Protein AF-A0A1G8Q2P7-F1 (afdb_monomer_lite)

Organism: NCBI:txid718193

Radius of gyration: 15.08 Å; chains: 1; bounding box: 31×33×40 Å

Sequence (95 aa):
MESEYWDKALGLITEQGRKESLASLFLLLLTLDEREA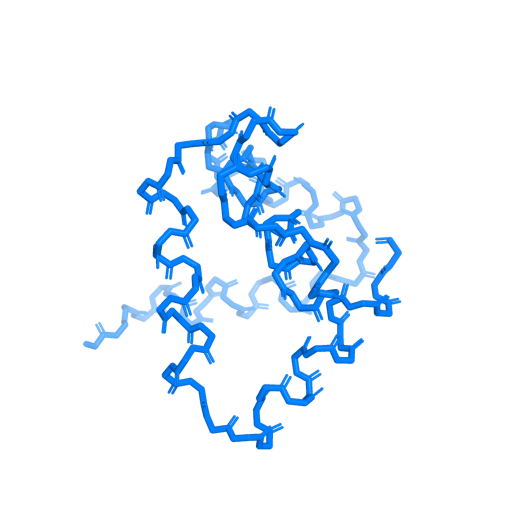IGARLAVFRALLAGKLTQRQIAATLNVSIATITRCSNTLKNLSDAERDRLQSLILSAP

pLDDT: mean 90.05, std 6.23, range [53.53, 96.31]

Structure (mmCIF, N/CA/C/O backbone):
data_AF-A0A1G8Q2P7-F1
#
_entry.id   AF-A0A1G8Q2P7-F1
#
loop_
_atom_site.group_PDB
_atom_site.id
_atom_site.type_symbol
_atom_site.label_atom_id
_atom_site.label_alt_id
_atom_site.label_comp_id
_atom_site.label_asym_id
_atom_site.label_entity_id
_atom_site.label_seq_id
_atom_site.pdbx_PDB_ins_code
_atom_site.Cartn_x
_atom_site.Cartn_y
_atom_site.Cartn_z
_atom_site.occupancy
_atom_site.B_iso_or_equiv
_atom_site.auth_seq_id
_atom_s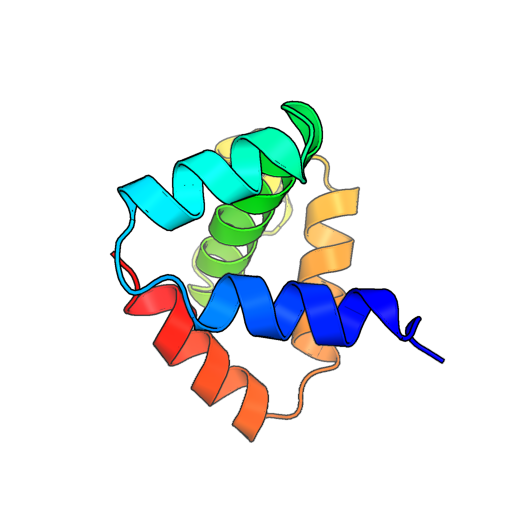ite.auth_comp_id
_atom_site.auth_asym_id
_atom_site.auth_atom_id
_atom_site.pdbx_PDB_model_num
ATOM 1 N N . MET A 1 1 ? 8.499 -5.807 15.864 1.00 53.53 1 MET A N 1
ATOM 2 C CA . MET A 1 1 ? 7.250 -5.882 16.640 1.00 53.53 1 MET A CA 1
ATOM 3 C C . MET A 1 1 ? 6.420 -4.709 16.173 1.00 53.53 1 MET A C 1
ATOM 5 O O . MET A 1 1 ? 6.904 -3.587 16.285 1.00 53.53 1 MET A O 1
ATOM 9 N N . GLU A 1 2 ? 5.293 -4.960 15.513 1.00 66.38 2 GLU A N 1
ATOM 10 C CA . GLU A 1 2 ? 4.355 -3.877 15.199 1.00 66.38 2 GLU A CA 1
ATOM 11 C C . GLU A 1 2 ? 3.867 -3.262 16.518 1.00 66.38 2 GLU A C 1
ATOM 13 O O . GLU A 1 2 ? 3.851 -3.933 17.552 1.00 66.38 2 GLU A O 1
ATOM 18 N N . SER A 1 3 ? 3.603 -1.955 16.525 1.00 83.19 3 SER A N 1
ATOM 19 C CA . SER A 1 3 ? 3.184 -1.282 17.754 1.00 83.19 3 SER A CA 1
ATOM 20 C C . SER A 1 3 ? 1.765 -1.716 18.125 1.00 83.19 3 SER A C 1
ATOM 22 O O . SER A 1 3 ? 0.951 -1.984 17.250 1.00 83.19 3 SER A O 1
ATOM 24 N N . GLU A 1 4 ? 1.426 -1.700 19.415 1.00 87.44 4 GLU A N 1
ATOM 25 C CA . GLU A 1 4 ? 0.051 -1.927 19.901 1.00 87.44 4 GLU A CA 1
ATOM 26 C C . GLU A 1 4 ? -0.987 -1.026 19.191 1.00 87.44 4 GLU A C 1
ATOM 28 O O . GLU A 1 4 ? -2.159 -1.369 19.046 1.00 87.44 4 GLU A O 1
ATOM 33 N N . TYR A 1 5 ? -0.556 0.146 18.717 1.00 89.31 5 TYR A N 1
ATOM 34 C CA . TYR A 1 5 ? -1.402 1.081 17.980 1.00 89.31 5 TYR A CA 1
ATOM 35 C C . TYR A 1 5 ? -1.699 0.644 16.545 1.00 89.31 5 TYR A C 1
ATOM 37 O O . TYR A 1 5 ? -2.714 1.068 15.997 1.00 89.31 5 TYR A O 1
ATOM 45 N N . TRP A 1 6 ? -0.861 -0.199 15.940 1.00 91.31 6 TRP A N 1
ATOM 46 C CA . TRP A 1 6 ? -1.124 -0.749 14.614 1.00 91.31 6 TRP A CA 1
ATOM 47 C C . TRP A 1 6 ? -2.312 -1.710 14.634 1.00 91.31 6 TRP A C 1
ATOM 49 O O . TRP A 1 6 ? -3.249 -1.529 13.858 1.00 91.31 6 TRP A O 1
ATOM 59 N N . ASP A 1 7 ? -2.342 -2.643 15.587 1.00 89.69 7 ASP A N 1
ATOM 60 C CA . ASP A 1 7 ? -3.474 -3.562 15.751 1.00 89.69 7 ASP A CA 1
ATOM 61 C C . ASP A 1 7 ? -4.776 -2.801 16.043 1.00 89.69 7 ASP A C 1
ATOM 63 O O . ASP A 1 7 ? -5.825 -3.102 15.471 1.00 89.69 7 ASP A O 1
ATOM 67 N N . LYS A 1 8 ? -4.709 -1.743 16.866 1.00 91.69 8 LYS A N 1
ATOM 68 C CA . LYS A 1 8 ? -5.856 -0.848 17.108 1.00 91.69 8 LYS A CA 1
ATOM 69 C C . LYS A 1 8 ? -6.308 -0.128 15.837 1.00 91.69 8 LYS A C 1
ATOM 71 O O . LYS A 1 8 ? -7.509 -0.010 15.603 1.00 91.69 8 LYS A O 1
ATOM 76 N N . ALA A 1 9 ? -5.374 0.342 15.009 1.00 91.62 9 ALA A N 1
ATOM 77 C CA . ALA A 1 9 ? -5.701 0.971 13.733 1.00 91.62 9 ALA A CA 1
ATOM 78 C C . ALA A 1 9 ? -6.378 -0.020 12.774 1.00 91.62 9 ALA A C 1
ATOM 80 O O . ALA A 1 9 ? -7.380 0.330 12.152 1.00 91.62 9 ALA A O 1
ATOM 81 N N . LEU A 1 10 ? -5.888 -1.264 12.694 1.00 91.69 10 LEU A N 1
ATOM 82 C CA . LEU A 1 10 ? -6.522 -2.326 11.910 1.00 91.69 10 LEU A CA 1
ATOM 83 C C . LEU A 1 10 ? -7.944 -2.618 12.401 1.00 91.69 10 LEU A C 1
ATOM 85 O O . LEU A 1 10 ? -8.860 -2.678 11.581 1.00 91.69 10 LEU A O 1
ATOM 89 N N . GLY A 1 11 ? -8.149 -2.710 13.719 1.00 92.12 11 GLY A N 1
ATOM 90 C CA . GLY A 1 11 ? -9.479 -2.837 14.320 1.00 92.12 11 GLY A CA 1
ATOM 91 C C . GLY A 1 11 ? -10.423 -1.730 13.847 1.00 92.12 11 GLY A C 1
ATOM 92 O O . GLY A 1 11 ? -11.438 -2.012 13.211 1.00 92.12 11 GLY A O 1
ATOM 93 N N . LEU A 1 12 ? -10.020 -0.467 14.018 1.00 91.88 12 LEU A N 1
ATOM 94 C CA . LEU A 1 12 ? -10.814 0.695 13.599 1.00 91.88 12 LEU A CA 1
ATOM 95 C C . LEU A 1 12 ? -11.152 0.696 12.103 1.00 91.88 12 LEU A C 1
ATOM 97 O O . LEU A 1 12 ? -12.268 1.064 11.737 1.00 91.88 12 LEU A O 1
ATOM 101 N N . ILE A 1 13 ? -10.206 0.299 11.244 1.00 92.75 13 ILE A N 1
ATOM 102 C CA . ILE A 1 13 ? -10.405 0.202 9.790 1.00 92.75 13 ILE A CA 1
ATOM 103 C C . ILE A 1 13 ? -11.435 -0.882 9.459 1.00 92.75 13 ILE A C 1
ATOM 105 O O . ILE A 1 13 ? -12.332 -0.645 8.650 1.00 92.75 13 ILE A O 1
ATOM 109 N N . THR A 1 14 ? -11.322 -2.057 10.082 1.00 90.38 14 THR A N 1
ATOM 110 C CA . THR A 1 14 ? -12.207 -3.202 9.807 1.00 90.38 14 THR A CA 1
ATOM 111 C C . THR A 1 14 ? -13.638 -3.005 10.307 1.00 90.38 14 THR A C 1
ATOM 113 O O . THR A 1 14 ? -14.564 -3.563 9.722 1.00 90.38 14 THR A O 1
ATOM 116 N N . GLU A 1 15 ? -13.844 -2.166 11.323 1.00 91.94 15 GLU A N 1
ATOM 117 C CA . GLU A 1 15 ? -15.173 -1.802 11.831 1.00 91.94 15 GLU A CA 1
ATOM 118 C C . GLU A 1 15 ? -15.947 -0.847 10.901 1.00 91.94 15 GLU A C 1
ATOM 120 O O . GLU A 1 15 ? -17.171 -0.723 11.012 1.00 91.94 15 GLU A O 1
ATOM 125 N N . GLN A 1 16 ? -15.279 -0.176 9.951 1.00 90.19 16 GLN A N 1
ATOM 126 C CA . GLN A 1 16 ? -15.953 0.740 9.027 1.00 90.19 16 GLN A CA 1
ATOM 127 C C . GLN A 1 16 ? -16.682 -0.024 7.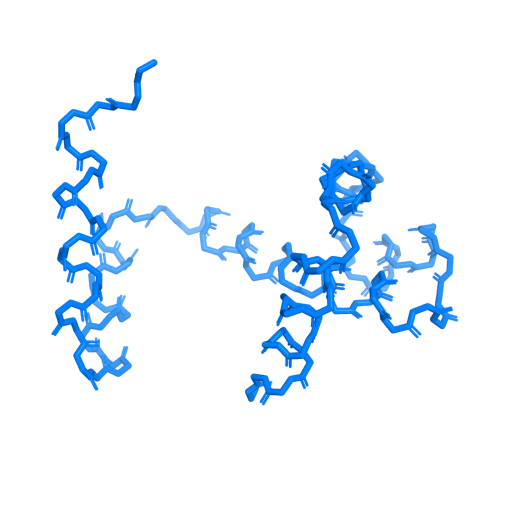911 1.00 90.19 16 GLN A C 1
ATOM 129 O O . GLN A 1 16 ? -16.118 -0.336 6.867 1.00 90.19 16 GLN A O 1
ATOM 134 N N . GLY A 1 17 ? -17.985 -0.255 8.084 1.00 83.81 17 GLY A N 1
ATOM 135 C CA . GLY A 1 17 ? -18.827 -0.922 7.078 1.00 83.81 17 GLY A CA 1
ATOM 136 C C . GLY A 1 17 ? -19.216 -0.069 5.859 1.00 83.81 17 GLY A C 1
ATOM 137 O O . GLY A 1 17 ? -19.894 -0.564 4.961 1.00 83.81 17 GLY A O 1
ATOM 138 N N . ARG A 1 18 ? -18.839 1.218 5.817 1.00 90.69 18 ARG A N 1
ATOM 139 C CA . ARG A 1 18 ? -19.193 2.153 4.732 1.00 90.69 18 ARG A CA 1
ATOM 140 C C . ARG A 1 18 ? -17.980 2.908 4.207 1.00 90.69 18 ARG A C 1
ATOM 142 O O . ARG A 1 18 ? -17.118 3.336 4.976 1.00 90.69 18 ARG A O 1
ATOM 149 N N . LYS A 1 19 ? -17.962 3.140 2.891 1.00 88.69 19 LYS A N 1
ATOM 150 C CA . LYS A 1 19 ? -16.872 3.831 2.188 1.00 88.69 19 LYS A CA 1
ATOM 151 C C . LYS A 1 19 ? -16.659 5.251 2.712 1.00 88.69 19 LYS A C 1
ATOM 153 O O . LYS A 1 19 ? -15.519 5.673 2.860 1.00 88.69 19 LYS A O 1
ATOM 158 N N . GLU A 1 20 ? -17.729 5.979 3.009 1.00 91.50 20 GLU A N 1
ATOM 159 C CA . GLU A 1 20 ? -17.682 7.373 3.469 1.00 91.50 20 GLU A CA 1
ATOM 160 C C . GLU A 1 20 ? -17.046 7.484 4.862 1.00 91.50 20 GLU A C 1
ATOM 162 O O . GLU A 1 20 ? -16.246 8.387 5.126 1.00 91.50 20 GLU A O 1
ATOM 167 N N . SER A 1 21 ? -17.363 6.527 5.739 1.00 91.06 21 SER A N 1
ATOM 168 C CA . SER A 1 21 ? -16.781 6.423 7.077 1.00 91.06 21 SER A CA 1
ATOM 169 C C . SER A 1 21 ? -15.288 6.102 6.999 1.00 91.06 21 SER A C 1
ATOM 171 O O . SER A 1 21 ? -14.477 6.778 7.632 1.00 91.06 21 SER A O 1
ATOM 173 N N . LEU A 1 22 ? -14.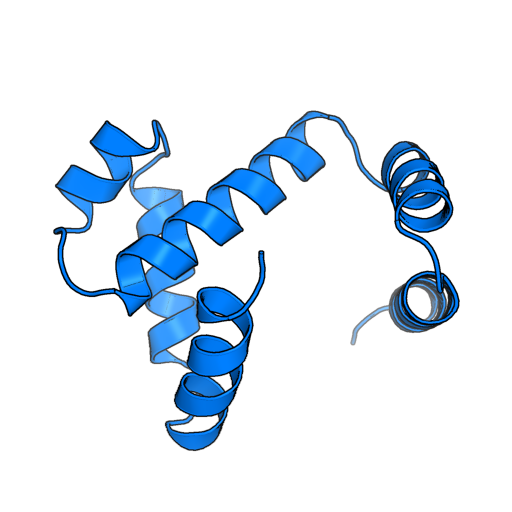908 5.147 6.144 1.00 92.38 22 LEU A N 1
ATOM 174 C CA . LEU A 1 22 ? -13.506 4.802 5.922 1.00 92.38 22 LEU A CA 1
ATOM 175 C C . LEU A 1 22 ? -12.714 5.951 5.275 1.00 92.38 22 LEU A C 1
ATOM 177 O O . LEU A 1 22 ? -11.575 6.210 5.655 1.00 92.38 22 LEU A O 1
ATOM 181 N N . ALA A 1 23 ? -13.322 6.683 4.339 1.00 91.62 23 ALA A N 1
ATOM 182 C CA . ALA A 1 23 ? -12.706 7.847 3.706 1.00 91.62 23 ALA A CA 1
ATOM 183 C C . ALA A 1 23 ? -12.416 8.963 4.721 1.00 91.62 23 ALA A C 1
ATOM 185 O O . ALA A 1 23 ? -11.328 9.535 4.706 1.00 91.62 23 ALA A O 1
ATOM 186 N N . SER A 1 24 ? -13.356 9.234 5.631 1.00 93.06 24 SER A N 1
ATOM 187 C CA . SER A 1 24 ? -13.163 10.206 6.716 1.00 93.06 24 SER A CA 1
ATOM 188 C C . SER A 1 24 ? -12.047 9.772 7.672 1.00 93.06 24 SER A C 1
ATOM 190 O O . SER A 1 24 ? -11.204 10.584 8.047 1.00 93.06 24 SER A O 1
ATOM 192 N N . LEU A 1 25 ? -11.992 8.479 8.014 1.00 93.56 25 LEU A N 1
ATOM 193 C CA . LEU A 1 25 ? -10.933 7.919 8.856 1.00 93.56 25 LEU A CA 1
ATOM 194 C C . LEU A 1 25 ? -9.551 8.047 8.194 1.00 93.56 25 LEU A C 1
ATOM 196 O O . LEU A 1 25 ? -8.600 8.502 8.824 1.00 93.56 25 LEU A O 1
ATOM 200 N N . PHE A 1 26 ? -9.429 7.707 6.911 1.00 94.69 26 PHE A N 1
ATOM 201 C CA . PHE A 1 26 ? -8.169 7.844 6.175 1.00 94.69 26 PHE A CA 1
ATOM 202 C C . PHE A 1 26 ? -7.780 9.290 5.874 1.00 94.69 26 PHE A C 1
ATOM 204 O O . PHE A 1 26 ? -6.597 9.562 5.688 1.00 94.69 26 PHE A O 1
ATOM 211 N N . LEU A 1 27 ? -8.725 10.230 5.854 1.00 93.88 27 LEU A N 1
ATOM 212 C CA . LEU A 1 27 ? -8.392 11.651 5.802 1.00 93.88 27 LEU A CA 1
ATOM 213 C C . LEU A 1 27 ? -7.676 12.111 7.082 1.00 93.88 27 LEU A C 1
ATOM 215 O O . LEU A 1 27 ? -6.796 12.963 7.001 1.00 93.88 27 LEU A O 1
ATOM 219 N N . LEU A 1 28 ? -8.038 11.536 8.233 1.00 94.00 28 LEU A N 1
ATOM 220 C CA . LEU A 1 28 ? -7.421 11.827 9.527 1.00 94.00 28 LEU A CA 1
ATOM 221 C C . LEU A 1 28 ? -6.074 11.112 9.715 1.00 94.00 28 LEU A C 1
ATOM 223 O O . LEU A 1 28 ? -5.134 11.712 10.225 1.00 94.00 28 LEU A O 1
ATOM 227 N N . LEU A 1 29 ? -5.991 9.830 9.342 1.00 93.88 29 LEU A N 1
ATOM 228 C CA . LEU A 1 29 ? -4.817 8.988 9.616 1.00 93.88 29 LEU A CA 1
ATOM 229 C C . LEU A 1 29 ? -3.692 9.123 8.586 1.00 93.88 29 LEU A C 1
ATOM 231 O O . LEU A 1 29 ? -2.555 8.788 8.904 1.00 93.88 29 LEU A O 1
ATOM 235 N N . LEU A 1 30 ? -4.005 9.554 7.362 1.00 95.50 30 LEU A N 1
ATOM 236 C CA . LEU A 1 30 ? -3.056 9.599 6.254 1.00 95.50 30 LEU A CA 1
ATOM 237 C C . LEU A 1 30 ? -2.941 11.014 5.697 1.00 95.50 30 LEU A C 1
ATOM 239 O O . LEU A 1 30 ? -3.930 11.731 5.528 1.00 95.50 30 LEU A O 1
ATOM 243 N N . THR A 1 31 ? -1.731 11.384 5.313 1.00 96.31 31 THR A N 1
ATOM 244 C CA . THR A 1 31 ? -1.455 12.583 4.521 1.00 96.31 31 THR A CA 1
ATOM 245 C C . THR A 1 31 ? -1.956 12.427 3.079 1.00 96.31 31 THR A C 1
ATOM 247 O O . THR A 1 31 ? -2.322 11.336 2.630 1.00 96.31 31 THR A O 1
ATOM 250 N N . LEU A 1 32 ? -1.997 13.535 2.330 1.00 93.50 32 LEU A N 1
ATOM 251 C CA . LEU A 1 32 ? -2.341 13.503 0.904 1.00 93.50 32 LEU A CA 1
ATOM 252 C C . LEU A 1 32 ? -1.386 12.587 0.125 1.00 93.50 32 LEU A C 1
ATOM 254 O O . LEU A 1 32 ? -1.850 11.677 -0.561 1.00 93.50 32 LEU A O 1
ATOM 258 N N . ASP A 1 33 ? -0.083 12.764 0.329 1.00 92.88 33 ASP A N 1
ATOM 259 C CA . ASP A 1 33 ? 0.968 11.996 -0.340 1.00 92.88 33 ASP A CA 1
ATOM 260 C C . ASP A 1 33 ? 0.863 10.492 -0.045 1.00 92.88 33 ASP A C 1
ATOM 262 O O . ASP A 1 33 ? 1.069 9.657 -0.925 1.00 92.88 33 ASP A O 1
ATOM 266 N N . GLU A 1 34 ? 0.495 10.111 1.182 1.00 94.88 34 GLU A N 1
ATOM 267 C CA . GLU A 1 34 ? 0.296 8.704 1.546 1.00 94.88 34 GLU A CA 1
ATOM 268 C C . GLU A 1 34 ? -0.919 8.090 0.849 1.00 94.88 34 GLU A C 1
ATOM 270 O O . GLU A 1 34 ? -0.845 6.948 0.385 1.00 94.88 34 GLU A O 1
ATOM 275 N N . ARG A 1 35 ? -2.024 8.836 0.718 1.00 94.06 35 ARG A N 1
ATOM 276 C CA . ARG A 1 35 ? -3.205 8.372 -0.028 1.00 94.06 35 ARG A CA 1
ATOM 277 C C . ARG A 1 35 ? -2.894 8.192 -1.510 1.00 94.06 35 ARG A C 1
ATOM 279 O O . ARG A 1 35 ? -3.261 7.166 -2.087 1.00 94.06 35 ARG A O 1
ATOM 286 N N . GLU A 1 36 ? -2.182 9.143 -2.108 1.00 91.81 36 GLU A N 1
ATOM 287 C CA . GLU A 1 36 ? -1.714 9.033 -3.492 1.00 91.81 36 GLU A CA 1
ATOM 288 C C . GLU A 1 36 ? -0.770 7.840 -3.662 1.00 91.81 36 GLU A C 1
ATOM 290 O O . GLU A 1 36 ? -0.933 7.043 -4.588 1.00 91.81 36 GLU A O 1
ATOM 295 N N . ALA A 1 37 ? 0.160 7.641 -2.725 1.00 91.12 37 ALA A N 1
ATOM 296 C CA . ALA A 1 37 ? 1.078 6.512 -2.745 1.00 91.12 37 ALA A CA 1
ATOM 297 C C . ALA A 1 37 ? 0.355 5.160 -2.636 1.00 91.12 37 ALA A C 1
ATOM 299 O O . ALA A 1 37 ? 0.744 4.211 -3.321 1.00 91.12 37 ALA A O 1
ATOM 300 N N . ILE A 1 38 ? -0.689 5.042 -1.808 1.00 93.19 38 ILE A N 1
ATOM 301 C CA . ILE A 1 38 ? -1.512 3.823 -1.718 1.00 93.19 38 ILE A CA 1
ATOM 302 C C . ILE A 1 38 ? -2.227 3.562 -3.049 1.00 93.19 38 ILE A C 1
ATOM 304 O O . ILE A 1 38 ? -2.152 2.445 -3.565 1.00 93.19 38 ILE A O 1
ATOM 308 N N . GLY A 1 39 ? -2.857 4.583 -3.638 1.00 92.75 39 GLY A N 1
ATOM 309 C CA . GLY A 1 39 ? -3.526 4.465 -4.937 1.00 92.75 39 GLY A CA 1
ATOM 310 C C . GLY A 1 39 ? -2.563 4.055 -6.056 1.00 92.75 39 GLY A C 1
ATOM 311 O O . GLY A 1 39 ? -2.829 3.113 -6.805 1.00 92.75 39 GLY A O 1
ATOM 312 N N . ALA A 1 40 ? -1.392 4.690 -6.111 1.00 92.06 40 ALA A N 1
ATOM 313 C CA . ALA A 1 40 ? -0.337 4.359 -7.059 1.00 92.06 40 ALA A CA 1
ATOM 314 C C . ALA A 1 40 ? 0.154 2.913 -6.887 1.00 92.06 40 ALA A C 1
ATOM 316 O O . ALA A 1 40 ? 0.289 2.182 -7.868 1.00 92.06 40 ALA A O 1
ATOM 317 N N . ARG A 1 41 ? 0.376 2.456 -5.646 1.00 94.44 41 ARG A N 1
ATOM 318 C CA . ARG A 1 41 ? 0.770 1.064 -5.365 1.00 94.44 41 ARG A CA 1
ATOM 319 C C . ARG A 1 41 ? -0.296 0.074 -5.821 1.00 94.44 41 ARG A C 1
ATOM 321 O O . ARG A 1 41 ? 0.063 -0.930 -6.428 1.00 94.44 41 ARG A O 1
ATOM 328 N N . LEU A 1 42 ? -1.579 0.354 -5.585 1.00 93.31 42 LEU A N 1
ATOM 329 C CA . LEU A 1 42 ? -2.671 -0.499 -6.059 1.00 93.31 42 LEU A CA 1
ATOM 330 C C . LEU A 1 42 ? -2.656 -0.626 -7.590 1.00 93.31 42 LEU A C 1
ATOM 332 O O . LEU A 1 42 ? -2.719 -1.739 -8.114 1.00 93.31 42 LEU A O 1
ATOM 336 N N . ALA A 1 43 ? -2.508 0.491 -8.306 1.00 92.69 43 ALA A N 1
ATOM 337 C CA . ALA A 1 43 ? -2.414 0.492 -9.766 1.00 92.69 43 ALA A CA 1
ATOM 338 C C . ALA A 1 43 ? -1.196 -0.306 -10.267 1.00 92.69 43 ALA A C 1
ATOM 340 O O . ALA A 1 43 ? -1.308 -1.104 -11.200 1.00 92.69 43 ALA A O 1
ATOM 341 N N . VAL A 1 44 ? -0.045 -0.151 -9.606 1.00 94.19 44 VAL A N 1
ATOM 342 C CA . VAL A 1 44 ? 1.175 -0.910 -9.907 1.00 94.19 44 VAL A CA 1
ATOM 343 C C . VAL A 1 44 ? 0.973 -2.406 -9.680 1.00 94.19 44 VAL A C 1
ATOM 345 O O . VAL A 1 44 ? 1.327 -3.194 -10.554 1.00 94.19 44 VAL A O 1
ATOM 348 N N . PHE A 1 45 ? 0.384 -2.818 -8.553 1.00 94.06 45 PHE A N 1
ATOM 349 C CA . PHE A 1 45 ? 0.107 -4.232 -8.288 1.00 94.06 45 PHE A CA 1
ATOM 350 C C . PHE A 1 45 ? -0.842 -4.824 -9.331 1.00 94.06 45 PHE A C 1
ATOM 352 O O . PHE A 1 45 ? -0.547 -5.894 -9.859 1.00 94.06 45 PHE A O 1
ATOM 359 N N . ARG A 1 46 ? -1.917 -4.114 -9.706 1.00 92.94 46 ARG A N 1
ATOM 360 C CA . ARG A 1 46 ? -2.823 -4.544 -10.787 1.00 92.94 46 ARG A CA 1
ATOM 361 C C . ARG A 1 46 ? -2.075 -4.751 -12.106 1.00 92.94 46 ARG A C 1
ATOM 363 O O . ARG A 1 46 ? -2.258 -5.777 -12.755 1.00 92.94 46 ARG A O 1
ATOM 370 N N . ALA A 1 47 ? -1.206 -3.816 -12.489 1.00 93.00 47 ALA A N 1
ATOM 371 C CA . ALA A 1 47 ? -0.445 -3.909 -13.733 1.00 93.00 47 ALA A CA 1
ATOM 372 C C . ALA A 1 47 ? 0.592 -5.048 -13.719 1.00 93.00 47 ALA A C 1
ATOM 374 O O . ALA A 1 47 ? 0.729 -5.763 -14.713 1.00 93.00 47 ALA A O 1
ATOM 375 N N . LEU A 1 48 ? 1.290 -5.240 -12.593 1.00 91.88 48 LEU A N 1
ATOM 376 C CA . LEU A 1 48 ? 2.254 -6.329 -12.411 1.00 91.88 48 LEU A CA 1
ATOM 377 C C . LEU A 1 48 ? 1.571 -7.702 -12.462 1.00 91.88 48 LEU A C 1
ATOM 379 O O . LEU A 1 48 ? 2.061 -8.590 -13.152 1.00 91.88 48 LEU A O 1
ATOM 383 N N . LEU A 1 49 ? 0.435 -7.859 -11.777 1.00 89.94 49 LEU A N 1
ATOM 384 C CA . LEU A 1 49 ? -0.331 -9.109 -11.740 1.00 89.94 49 LEU A CA 1
ATOM 385 C C . LEU A 1 49 ? -1.017 -9.420 -13.076 1.00 89.94 49 LEU A C 1
ATOM 387 O O . LEU A 1 49 ? -1.154 -10.583 -13.438 1.00 89.94 49 LEU A O 1
ATOM 391 N N . ALA A 1 50 ? -1.410 -8.397 -13.841 1.00 88.88 50 ALA A N 1
ATOM 392 C CA . ALA A 1 50 ? -1.949 -8.591 -15.184 1.00 88.88 50 ALA A CA 1
ATOM 393 C C . ALA A 1 50 ? -0.901 -9.122 -16.180 1.00 88.88 50 ALA A C 1
ATOM 395 O O . ALA A 1 50 ? -1.277 -9.693 -17.201 1.00 88.88 50 ALA A O 1
ATOM 396 N N . GLY A 1 51 ? 0.396 -8.891 -15.934 1.00 88.25 51 GLY A N 1
ATOM 397 C CA . GLY A 1 51 ? 1.498 -9.427 -16.744 1.00 88.25 51 GLY A CA 1
ATOM 398 C C . GLY A 1 51 ? 1.602 -8.883 -18.177 1.00 88.25 51 GLY A C 1
ATOM 399 O O . GLY A 1 51 ? 2.392 -9.392 -18.966 1.00 88.25 51 GLY A O 1
ATOM 400 N N . LYS A 1 52 ? 0.822 -7.854 -18.539 1.00 90.19 52 LYS A N 1
ATOM 401 C CA . LYS A 1 52 ? 0.747 -7.319 -19.916 1.00 90.19 52 LYS A CA 1
ATOM 402 C C . LYS A 1 52 ? 1.841 -6.307 -20.258 1.00 90.19 52 LYS A C 1
ATOM 404 O O . LYS A 1 52 ? 2.108 -6.076 -21.433 1.00 90.19 52 LYS A O 1
ATOM 409 N N . LEU A 1 53 ? 2.425 -5.658 -19.250 1.00 90.25 53 LEU A N 1
ATOM 410 C CA . LEU A 1 53 ? 3.365 -4.549 -19.414 1.00 90.25 53 LEU A CA 1
ATOM 411 C C . LEU A 1 53 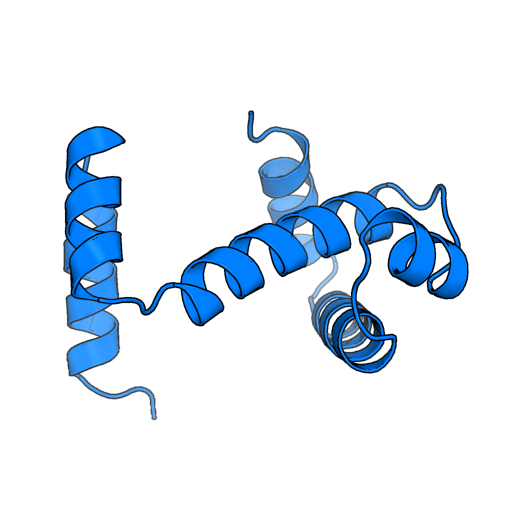? 4.684 -4.843 -18.699 1.00 90.25 53 LEU A C 1
ATOM 413 O O . LEU A 1 53 ? 4.712 -5.419 -17.613 1.00 90.25 53 LEU A O 1
ATOM 417 N N . THR A 1 54 ? 5.789 -4.381 -19.282 1.00 92.00 54 THR A N 1
ATOM 418 C CA . THR A 1 54 ? 7.097 -4.385 -18.615 1.00 92.00 54 THR A CA 1
ATOM 419 C C . THR A 1 54 ? 7.138 -3.353 -17.487 1.00 92.00 54 THR A C 1
ATOM 421 O O . THR A 1 54 ? 6.441 -2.341 -17.526 1.00 92.00 54 THR A O 1
ATOM 424 N N . GLN A 1 55 ? 8.026 -3.535 -16.504 1.00 89.56 55 GLN A N 1
ATOM 425 C CA . GLN A 1 55 ? 8.175 -2.592 -15.384 1.00 89.56 55 GLN A CA 1
ATOM 426 C C . GLN A 1 55 ? 8.427 -1.141 -15.829 1.00 89.56 55 GLN A C 1
ATOM 428 O O . GLN A 1 55 ? 7.905 -0.209 -15.224 1.00 89.56 55 GLN A O 1
ATOM 433 N N . ARG A 1 56 ? 9.194 -0.947 -16.911 1.00 91.50 56 ARG A N 1
ATOM 434 C CA . ARG A 1 56 ? 9.456 0.382 -17.485 1.00 91.50 56 ARG A CA 1
ATOM 435 C C . ARG A 1 56 ? 8.203 1.000 -18.102 1.00 91.50 56 ARG A C 1
ATOM 437 O O . ARG A 1 56 ? 7.966 2.187 -17.911 1.00 91.50 56 ARG A O 1
ATOM 444 N N . GLN A 1 57 ? 7.395 0.200 -18.800 1.00 92.88 57 GLN A N 1
ATOM 445 C CA . GLN A 1 57 ? 6.115 0.659 -19.343 1.00 92.88 57 GLN A CA 1
ATOM 446 C C . GLN A 1 57 ? 5.144 1.021 -18.219 1.00 92.88 57 GLN A C 1
ATOM 448 O O . GLN A 1 57 ? 4.546 2.085 -18.273 1.00 92.88 57 GLN A O 1
ATOM 453 N N . ILE A 1 58 ? 5.054 0.203 -17.165 1.00 92.94 58 ILE A N 1
ATOM 454 C CA . ILE A 1 58 ? 4.209 0.496 -15.997 1.00 92.94 58 ILE A CA 1
ATOM 455 C C . ILE A 1 58 ? 4.631 1.816 -15.340 1.00 92.94 58 ILE A C 1
ATOM 457 O O . ILE A 1 58 ? 3.777 2.652 -15.059 1.00 92.94 58 ILE A O 1
ATOM 461 N N . ALA A 1 59 ? 5.934 2.028 -15.133 1.00 91.88 59 ALA A N 1
ATOM 462 C CA . ALA A 1 59 ? 6.454 3.271 -14.566 1.00 91.88 59 ALA A CA 1
ATOM 463 C C . ALA A 1 59 ? 6.069 4.503 -15.398 1.00 91.88 59 ALA A C 1
ATOM 465 O O . ALA A 1 59 ? 5.621 5.499 -14.836 1.00 91.88 59 ALA A O 1
ATOM 466 N N . ALA A 1 60 ? 6.190 4.415 -16.726 1.00 91.75 60 ALA A N 1
ATOM 467 C CA . ALA A 1 60 ? 5.813 5.495 -17.632 1.00 91.75 60 ALA A CA 1
ATOM 468 C C . ALA A 1 60 ? 4.293 5.737 -17.658 1.00 91.75 60 ALA A C 1
ATOM 470 O O . ALA A 1 60 ? 3.853 6.876 -17.551 1.00 91.75 60 ALA A O 1
ATOM 471 N N . THR A 1 61 ? 3.484 4.678 -17.761 1.00 91.56 61 THR A N 1
ATOM 472 C CA . THR A 1 61 ? 2.017 4.776 -17.841 1.00 91.56 61 THR A CA 1
ATOM 473 C C . THR A 1 61 ? 1.396 5.290 -16.546 1.00 91.56 61 THR A C 1
ATOM 475 O O . THR A 1 61 ? 0.458 6.078 -16.594 1.00 91.56 61 THR A O 1
ATOM 478 N N . LEU A 1 62 ? 1.899 4.847 -15.392 1.00 91.31 62 LEU A N 1
ATOM 479 C CA . LEU A 1 62 ? 1.361 5.228 -14.083 1.00 91.31 62 LEU A CA 1
ATOM 480 C C . LEU A 1 62 ? 2.065 6.448 -13.474 1.00 91.31 62 LEU A C 1
ATOM 482 O O . LEU A 1 62 ? 1.718 6.845 -12.367 1.00 91.31 62 LEU A O 1
ATOM 486 N N . ASN A 1 63 ? 3.050 7.025 -14.171 1.00 91.94 63 ASN A N 1
ATOM 487 C CA . ASN A 1 63 ? 3.884 8.127 -13.687 1.00 91.94 63 ASN A CA 1
ATOM 488 C C . ASN A 1 63 ? 4.480 7.865 -12.287 1.00 91.94 63 ASN A C 1
ATOM 490 O O . ASN A 1 63 ? 4.458 8.715 -11.399 1.00 91.94 63 ASN A O 1
ATOM 494 N N . VAL A 1 64 ? 5.002 6.655 -12.074 1.00 92.00 64 VAL A N 1
ATOM 495 C CA . VAL A 1 64 ? 5.622 6.243 -10.806 1.00 92.00 64 VAL A CA 1
ATOM 496 C C . VAL A 1 64 ? 7.099 5.936 -10.998 1.00 92.00 64 VAL A C 1
ATOM 498 O O . VAL A 1 64 ? 7.531 5.461 -12.047 1.00 92.00 64 VAL A O 1
ATOM 501 N N . SER A 1 65 ? 7.895 6.150 -9.950 1.00 91.69 65 SER A N 1
ATOM 502 C CA . SER A 1 65 ? 9.322 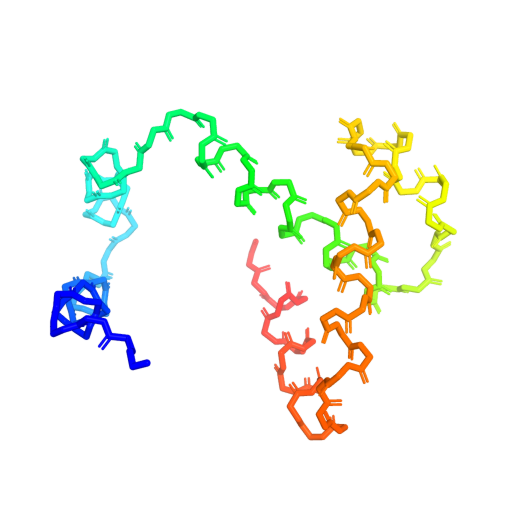5.824 -10.000 1.00 91.69 65 SER A CA 1
ATOM 503 C C . SER A 1 65 ? 9.566 4.324 -10.219 1.00 91.69 65 SER A C 1
ATOM 505 O O . SER A 1 65 ? 8.863 3.472 -9.667 1.00 91.69 65 SER A O 1
ATOM 507 N N . ILE A 1 66 ? 10.642 3.991 -10.941 1.00 90.69 66 ILE A N 1
ATOM 508 C CA . ILE A 1 66 ? 11.112 2.603 -11.084 1.00 90.69 66 ILE A CA 1
ATOM 509 C C . ILE A 1 66 ? 11.377 1.974 -9.709 1.00 90.69 66 ILE A C 1
ATOM 511 O O . ILE A 1 66 ? 11.053 0.812 -9.501 1.00 90.69 66 ILE A O 1
ATOM 515 N N . ALA A 1 67 ? 11.879 2.743 -8.736 1.00 91.19 67 ALA A N 1
ATOM 516 C CA . ALA A 1 67 ? 12.097 2.257 -7.374 1.00 91.19 67 ALA A CA 1
ATOM 517 C C . ALA A 1 67 ? 10.797 1.773 -6.704 1.00 91.19 67 ALA A C 1
ATOM 519 O O . ALA A 1 67 ? 10.803 0.764 -5.996 1.00 91.19 67 ALA A O 1
ATOM 520 N N . THR A 1 68 ? 9.672 2.452 -6.947 1.00 91.00 68 THR A N 1
ATOM 521 C CA . THR A 1 68 ? 8.353 2.007 -6.476 1.00 91.00 68 THR A CA 1
ATOM 522 C C . THR A 1 68 ? 7.946 0.694 -7.138 1.00 91.00 68 THR A C 1
ATOM 524 O O . THR A 1 68 ? 7.539 -0.224 -6.428 1.00 91.00 68 THR A O 1
ATOM 527 N N . ILE A 1 69 ? 8.134 0.558 -8.455 1.00 92.62 69 ILE A N 1
ATOM 528 C CA . ILE A 1 69 ? 7.854 -0.698 -9.168 1.00 92.62 69 ILE A CA 1
ATOM 529 C C . ILE A 1 69 ? 8.706 -1.848 -8.626 1.00 92.62 69 ILE A C 1
ATOM 531 O O . ILE A 1 69 ? 8.179 -2.923 -8.347 1.00 92.62 69 ILE A O 1
ATOM 535 N N . THR A 1 70 ? 10.006 -1.621 -8.433 1.00 92.62 70 THR A N 1
ATOM 536 C CA . THR A 1 70 ? 10.935 -2.625 -7.905 1.00 92.62 70 THR A CA 1
ATOM 537 C C . THR A 1 70 ? 10.506 -3.104 -6.522 1.00 92.62 70 THR A C 1
ATOM 539 O O . THR A 1 70 ? 10.474 -4.310 -6.283 1.00 92.62 70 THR A O 1
ATOM 542 N N . ARG A 1 71 ? 10.113 -2.186 -5.625 1.00 92.75 71 ARG A N 1
ATOM 543 C CA . ARG A 1 71 ? 9.585 -2.550 -4.300 1.00 92.75 71 ARG A CA 1
ATOM 544 C C . ARG A 1 71 ? 8.337 -3.422 -4.416 1.00 92.75 71 ARG A C 1
ATOM 546 O O . ARG A 1 71 ? 8.323 -4.505 -3.845 1.00 92.75 71 ARG A O 1
ATOM 553 N N . CYS A 1 72 ? 7.346 -3.009 -5.208 1.00 92.56 72 CYS A N 1
ATOM 554 C CA . CYS A 1 72 ? 6.121 -3.787 -5.416 1.00 92.56 72 CYS A CA 1
ATOM 555 C C . CYS A 1 72 ? 6.400 -5.171 -6.024 1.00 92.56 72 CYS A C 1
ATOM 557 O O . CYS A 1 72 ? 5.855 -6.173 -5.566 1.00 92.56 72 CYS A O 1
ATOM 559 N N . SER A 1 73 ? 7.279 -5.255 -7.026 1.00 92.19 73 SER A N 1
ATOM 560 C CA . SER A 1 73 ? 7.644 -6.527 -7.656 1.00 92.19 73 SER A CA 1
ATOM 561 C C . SER A 1 73 ? 8.353 -7.467 -6.680 1.00 92.19 73 SER A C 1
ATOM 563 O O . SER A 1 73 ? 8.053 -8.658 -6.672 1.00 92.19 73 SER A O 1
ATOM 565 N N . ASN A 1 74 ? 9.248 -6.950 -5.836 1.00 92.75 74 ASN A N 1
ATOM 566 C CA . ASN A 1 74 ? 9.916 -7.756 -4.816 1.00 92.75 74 ASN A CA 1
ATOM 567 C C . ASN A 1 74 ? 8.936 -8.240 -3.741 1.00 92.75 74 ASN A C 1
ATOM 569 O O . ASN A 1 74 ? 9.006 -9.402 -3.354 1.00 92.75 74 ASN A O 1
ATOM 573 N N . THR A 1 75 ? 7.976 -7.406 -3.324 1.00 91.19 75 THR A N 1
ATOM 574 C CA . THR A 1 75 ? 6.894 -7.841 -2.427 1.00 91.19 75 THR A CA 1
ATOM 575 C C . THR A 1 75 ? 6.132 -9.025 -3.019 1.00 91.19 75 THR A C 1
ATOM 577 O O . THR A 1 75 ? 5.967 -10.024 -2.332 1.00 91.19 75 THR A O 1
ATOM 580 N N . LEU A 1 76 ? 5.747 -8.974 -4.301 1.00 89.19 76 LEU A N 1
ATOM 581 C CA . LEU A 1 76 ? 5.041 -10.086 -4.955 1.00 89.19 76 LEU A CA 1
ATOM 582 C C . LEU A 1 76 ? 5.877 -11.369 -5.062 1.00 89.19 76 LEU A C 1
ATOM 584 O O . LEU A 1 76 ? 5.321 -12.464 -4.996 1.00 89.19 76 LEU A O 1
ATOM 588 N N . LYS A 1 77 ? 7.195 -11.252 -5.252 1.00 88.88 77 LYS A N 1
ATOM 589 C CA . LYS A 1 77 ? 8.108 -12.405 -5.332 1.00 88.88 77 LYS A CA 1
ATOM 590 C C . LYS A 1 77 ? 8.285 -13.112 -3.989 1.00 88.88 77 LYS A C 1
ATOM 592 O O . LYS A 1 77 ? 8.497 -14.316 -3.985 1.00 88.88 77 LYS A O 1
ATOM 597 N N . ASN A 1 78 ? 8.177 -12.372 -2.888 1.00 90.06 78 ASN A N 1
ATOM 598 C CA . ASN A 1 78 ? 8.341 -12.903 -1.535 1.00 90.06 78 ASN A CA 1
ATOM 599 C C . ASN A 1 78 ? 7.069 -13.559 -0.971 1.00 90.06 78 ASN A C 1
ATOM 601 O O . ASN A 1 78 ? 7.129 -14.146 0.104 1.00 90.06 78 ASN A O 1
ATOM 605 N N . LEU A 1 79 ? 5.931 -13.448 -1.663 1.00 89.38 79 LEU A N 1
ATOM 606 C CA . LEU A 1 79 ? 4.697 -14.144 -1.293 1.00 89.38 79 LEU A CA 1
ATOM 607 C C . LEU A 1 79 ? 4.777 -15.625 -1.667 1.00 89.38 79 LEU A C 1
ATOM 609 O O . LEU A 1 79 ? 5.305 -15.965 -2.732 1.00 89.38 79 LEU A O 1
ATOM 613 N N . SER A 1 80 ? 4.181 -16.485 -0.838 1.00 91.06 80 SER A N 1
ATOM 614 C CA . SER A 1 80 ? 3.903 -17.865 -1.239 1.00 91.06 80 SER A CA 1
ATOM 615 C C . SER A 1 80 ? 2.909 -17.903 -2.405 1.00 91.06 80 SER A C 1
ATOM 617 O O . SER A 1 80 ? 2.146 -16.957 -2.617 1.00 91.06 80 SER A O 1
ATOM 619 N N . ASP A 1 81 ? 2.892 -19.001 -3.163 1.00 89.25 81 ASP A N 1
ATOM 620 C CA . ASP A 1 81 ? 1.996 -19.125 -4.320 1.00 89.25 81 ASP A CA 1
ATOM 621 C C . ASP A 1 81 ? 0.517 -19.025 -3.908 1.00 89.25 81 ASP A C 1
ATOM 623 O O . ASP A 1 81 ? -0.246 -18.286 -4.525 1.00 89.25 81 ASP A O 1
ATOM 627 N N . ALA A 1 82 ? 0.138 -19.640 -2.782 1.00 90.44 82 ALA A N 1
ATOM 628 C CA . ALA A 1 82 ? -1.223 -19.559 -2.247 1.00 90.44 82 ALA A CA 1
ATOM 629 C C . ALA A 1 82 ? -1.630 -18.126 -1.846 1.00 90.44 82 ALA A C 1
ATOM 631 O O . ALA A 1 82 ? -2.758 -17.693 -2.099 1.00 90.44 82 ALA A O 1
ATOM 632 N N . GLU A 1 83 ? -0.724 -17.366 -1.224 1.00 88.12 83 GLU A N 1
ATOM 633 C CA . GLU A 1 83 ? -0.978 -15.963 -0.874 1.00 88.12 83 GLU A CA 1
ATOM 634 C C . GLU A 1 83 ? -1.054 -15.079 -2.115 1.00 88.12 83 GLU A C 1
ATOM 636 O O . GLU A 1 83 ? -1.916 -14.200 -2.192 1.00 88.12 83 GLU A O 1
ATOM 641 N N . ARG A 1 84 ? -0.178 -15.324 -3.096 1.00 88.62 84 ARG A N 1
ATOM 642 C CA . ARG A 1 84 ? -0.179 -14.608 -4.370 1.00 88.62 84 ARG A CA 1
ATOM 643 C C . ARG A 1 84 ? -1.510 -14.795 -5.086 1.00 88.62 84 ARG A C 1
ATOM 645 O O . ARG A 1 84 ? -2.105 -13.793 -5.467 1.00 88.62 84 ARG A O 1
ATOM 652 N N . ASP A 1 85 ? -2.002 -16.024 -5.202 1.00 88.50 85 ASP A N 1
ATOM 653 C CA . ASP A 1 85 ? -3.266 -16.322 -5.882 1.00 88.50 85 ASP A CA 1
ATOM 654 C C . ASP A 1 85 ? -4.458 -15.655 -5.184 1.00 88.50 85 ASP A C 1
ATOM 656 O O . ASP A 1 85 ? -5.288 -15.000 -5.826 1.00 88.50 85 ASP A O 1
ATOM 660 N N . ARG A 1 86 ? -4.512 -15.736 -3.847 1.00 90.88 86 ARG A N 1
ATOM 661 C CA . ARG A 1 86 ? -5.556 -15.078 -3.048 1.00 90.88 86 ARG A CA 1
ATOM 662 C C . ARG A 1 86 ? -5.551 -13.562 -3.250 1.00 90.88 86 ARG A C 1
ATOM 664 O O . ARG A 1 86 ? -6.602 -12.965 -3.491 1.00 90.88 86 ARG A O 1
ATOM 671 N N . LEU A 1 87 ? -4.384 -12.929 -3.128 1.00 88.62 87 LEU A N 1
ATOM 672 C CA . LEU A 1 87 ? -4.245 -11.478 -3.268 1.00 88.62 87 LEU A CA 1
ATOM 673 C C . LEU A 1 87 ? -4.476 -11.027 -4.707 1.00 88.62 87 LEU A C 1
ATOM 675 O O . LEU A 1 87 ? -5.071 -9.974 -4.922 1.00 88.62 87 LEU A O 1
ATOM 679 N N . GLN A 1 88 ? -4.068 -11.827 -5.689 1.00 89.06 88 GLN A N 1
ATOM 680 C CA . GLN A 1 88 ? -4.340 -11.564 -7.093 1.00 89.06 88 GLN A CA 1
ATOM 681 C C . GLN A 1 88 ? -5.838 -11.550 -7.367 1.00 89.06 88 GLN A C 1
ATOM 683 O O . GLN A 1 88 ? -6.328 -10.589 -7.961 1.00 89.06 88 GLN A O 1
ATOM 688 N N . SER A 1 89 ? -6.570 -12.561 -6.889 1.00 89.12 89 SER A N 1
ATOM 689 C CA . SER A 1 89 ? -8.026 -12.586 -7.011 1.00 89.12 89 SER A CA 1
ATOM 690 C C . SER A 1 89 ? -8.641 -11.336 -6.387 1.00 89.12 89 SER A C 1
ATOM 692 O O . SER A 1 89 ? -9.427 -10.668 -7.047 1.00 89.12 89 SER A O 1
ATOM 694 N N . LEU A 1 90 ? -8.239 -10.974 -5.164 1.00 89.44 90 LEU A N 1
ATOM 695 C CA . LEU A 1 90 ? -8.755 -9.800 -4.455 1.00 89.44 90 LEU A CA 1
ATOM 696 C C . LEU A 1 90 ? -8.483 -8.483 -5.203 1.00 89.44 90 LEU A C 1
ATOM 698 O O . LEU A 1 90 ? -9.375 -7.653 -5.360 1.00 89.44 90 LEU A O 1
ATOM 702 N N . ILE A 1 91 ? -7.245 -8.275 -5.654 1.00 89.50 91 ILE A N 1
ATOM 703 C CA . ILE A 1 91 ? -6.802 -7.022 -6.279 1.00 89.50 91 ILE A CA 1
ATOM 704 C C . ILE A 1 91 ? -7.433 -6.833 -7.664 1.00 89.50 91 ILE A C 1
ATOM 706 O O . ILE A 1 91 ? -7.742 -5.696 -8.039 1.00 89.50 91 ILE A O 1
ATOM 710 N N . LEU A 1 92 ? -7.615 -7.924 -8.415 1.00 87.19 92 LEU A N 1
ATOM 711 C CA . LEU A 1 92 ? -8.214 -7.903 -9.750 1.00 87.19 92 LEU A CA 1
ATOM 712 C C . LEU A 1 92 ? -9.750 -7.913 -9.721 1.00 87.19 92 LEU A C 1
ATOM 714 O O . LEU A 1 92 ? -10.353 -7.415 -10.667 1.00 87.19 92 LEU A O 1
ATOM 718 N N . SER A 1 93 ? -10.383 -8.447 -8.667 1.00 83.81 93 SER A N 1
ATOM 719 C CA . SER A 1 93 ? -11.845 -8.427 -8.502 1.00 83.81 93 SER A CA 1
ATOM 720 C C . SER A 1 93 ? -12.369 -7.162 -7.826 1.00 83.81 93 SER A C 1
ATOM 722 O O . SER A 1 93 ? -13.573 -6.913 -7.849 1.00 83.81 93 SER A O 1
ATOM 724 N N . ALA A 1 94 ? -11.501 -6.400 -7.157 1.00 71.19 94 ALA A N 1
ATOM 725 C CA . ALA A 1 94 ? -11.887 -5.139 -6.545 1.00 71.19 94 ALA A CA 1
ATOM 726 C C . ALA A 1 94 ? -12.350 -4.137 -7.627 1.00 71.19 94 ALA A C 1
ATOM 728 O O . ALA A 1 94 ? -11.723 -4.083 -8.690 1.00 71.19 94 ALA A O 1
ATOM 729 N N . PRO A 1 95 ? -13.412 -3.351 -7.367 1.00 61.53 95 PRO A N 1
ATOM 730 C CA . PRO A 1 95 ? -13.910 -2.343 -8.304 1.00 61.53 95 PRO A CA 1
ATOM 731 C C . PRO A 1 95 ? -12.888 -1.233 -8.612 1.00 61.53 95 PRO A C 1
ATOM 733 O O . PRO A 1 95 ? -11.803 -1.177 -7.976 1.00 61.53 95 PRO A O 1
#

InterPro domains:
  IPR000831 Trp repressor [PF01371] (5-89)
  IPR010921 Trp repressor/replication initiator [SSF48295] (2-91)
  IPR013335 Trp repressor, bacterial [MF_00475] (2-95)
  IPR013335 Trp repressor, bacterial [PIRSF003196] (3-92)
  IPR013335 Trp repressor, bacterial [PTHR38025] (2-92)
  IPR013335 Trp repressor, bacterial [TIGR01321] (3-88)
  IPR038116 TrpR-like superfamily [G3DSA:1.10.1270.10] (1-94)

Foldseek 3Di:
DPDPVVVVLVVCLVPPPDPVSNVVVCPVVDDPVRVLLVVLLLQLLLVVLVVPDDLVRSCVVSVHDSVSNVVSVVVLVPDDPVRNVVVSCVSNVDD

Secondary structure (DSSP, 8-state):
---HHHHHHHHHHHT--SHHHHHHHHHHHS-HHHHHHHHHHHHHHHHHHH--S-HHHHHHHTT--HHHHHHHHHHHHTS-HHHHHHHHHHHHH--